Protein AF-A0A3D2SCF1-F1 (afdb_monomer_lite)

Sequence (81 aa):
STNCNLGVIKFEFDFEGPKALFSLAPPSGCSPLDVNFVNNSSDAVNYYWDFGNGATSEEETPSVTYEAPGTYTITLVVEDP

pLDDT: mean 92.34, std 10.5, range [53.28, 98.69]

Foldseek 3Di:
DDPPPDDDDDDDDDDDAKAWDKDKPPPDDDAFDKMKIATPIPQFDWKWKDFQPRDIDGDRIDIDTDHDDDDGDIDMDTHHD

Secondary structure (DSSP, 8-state):
---------------PPPB--EEEE-SS-SSSEEEEEEE--BS-SEEEEE-SSS-EE--SS-EEEE-S-S----EEEEE--

Structure (mmCIF, N/CA/C/O backbone):
data_AF-A0A3D2SCF1-F1
#
_entry.id   AF-A0A3D2SCF1-F1
#
loop_
_atom_site.group_PDB
_atom_site.id
_atom_site.type_symbol
_atom_site.label_atom_id
_atom_site.label_alt_id
_atom_site.label_comp_id
_atom_site.label_asym_id
_atom_site.label_entity_id
_atom_site.label_seq_id
_atom_site.pdbx_PDB_ins_code
_atom_site.Cartn_x
_atom_site.Cartn_y
_atom_site.Cartn_z
_atom_site.occupancy
_atom_site.B_iso_or_equiv
_atom_site.auth_seq_id
_atom_site.auth_comp_id
_atom_site.auth_asym_id
_atom_site.auth_atom_id
_atom_site.pdbx_PDB_model_num
ATOM 1 N N . SER A 1 1 ? 51.258 -8.285 -40.337 1.00 53.28 1 SER A N 1
ATOM 2 C CA . SER A 1 1 ? 50.119 -7.363 -40.192 1.00 53.28 1 SER A CA 1
ATOM 3 C C . SER A 1 1 ? 49.022 -8.129 -39.486 1.00 53.28 1 SER A C 1
ATOM 5 O O . SER A 1 1 ? 48.460 -9.035 -40.091 1.00 53.28 1 SER A O 1
ATOM 7 N N . THR A 1 2 ? 48.823 -7.886 -38.192 1.00 61.97 2 THR A N 1
ATOM 8 C CA . THR A 1 2 ? 47.839 -8.619 -37.386 1.00 61.97 2 THR A CA 1
ATOM 9 C C . THR A 1 2 ? 46.681 -7.670 -37.147 1.00 61.97 2 THR A C 1
ATOM 11 O O . THR A 1 2 ? 46.791 -6.742 -36.351 1.00 61.97 2 THR A O 1
ATOM 14 N N . ASN A 1 3 ? 45.607 -7.841 -37.912 1.00 62.78 3 ASN A N 1
ATOM 15 C CA . ASN A 1 3 ? 44.414 -7.011 -37.794 1.00 62.78 3 ASN A CA 1
ATOM 16 C C . ASN A 1 3 ? 43.689 -7.369 -36.482 1.00 62.78 3 ASN A C 1
ATOM 18 O O . ASN A 1 3 ? 42.832 -8.249 -36.464 1.00 62.78 3 ASN A O 1
ATOM 22 N N . CYS A 1 4 ? 44.052 -6.705 -35.382 1.00 61.09 4 CYS A N 1
ATOM 23 C CA . CYS A 1 4 ? 43.428 -6.835 -34.059 1.00 61.09 4 CYS A CA 1
ATOM 24 C C . CYS A 1 4 ? 42.152 -5.979 -33.946 1.00 61.09 4 CYS A C 1
ATOM 26 O O . CYS A 1 4 ? 42.044 -5.135 -33.063 1.00 61.09 4 CYS A O 1
ATOM 28 N N . ASN A 1 5 ? 41.185 -6.189 -34.843 1.00 66.38 5 ASN A N 1
ATOM 29 C CA . ASN A 1 5 ? 39.919 -5.443 -34.869 1.00 66.38 5 ASN A CA 1
ATOM 30 C C . ASN A 1 5 ? 38.750 -6.287 -34.336 1.00 66.38 5 ASN A C 1
ATOM 32 O O . ASN A 1 5 ? 37.713 -6.396 -34.987 1.00 66.38 5 ASN A O 1
ATOM 36 N N . LEU A 1 6 ? 38.917 -6.918 -33.172 1.00 69.50 6 LEU A N 1
ATOM 37 C CA . LEU A 1 6 ? 37.816 -7.601 -32.492 1.00 69.50 6 LEU A CA 1
ATOM 38 C C . LEU A 1 6 ? 37.261 -6.680 -31.407 1.00 69.50 6 LEU A C 1
ATOM 40 O O . LEU A 1 6 ? 37.886 -6.482 -30.369 1.00 69.50 6 LEU A O 1
ATOM 44 N N . GLY A 1 7 ? 36.091 -6.108 -31.671 1.00 74.56 7 GLY A N 1
ATOM 45 C CA . GLY A 1 7 ? 35.274 -5.418 -30.681 1.00 74.56 7 GLY A CA 1
ATOM 46 C C . GLY A 1 7 ? 33.987 -6.202 -30.472 1.00 74.56 7 GLY A C 1
ATOM 47 O O . GLY A 1 7 ? 33.346 -6.603 -31.442 1.00 74.56 7 GLY A O 1
ATOM 48 N N . VAL A 1 8 ? 33.614 -6.434 -29.216 1.00 79.31 8 VAL A N 1
ATOM 49 C CA . VAL A 1 8 ? 32.300 -6.978 -28.860 1.00 79.31 8 VAL A CA 1
ATOM 50 C C . VAL A 1 8 ? 31.501 -5.830 -28.267 1.00 79.31 8 VAL A C 1
ATOM 52 O O . VAL A 1 8 ? 31.956 -5.195 -27.318 1.00 79.31 8 VAL A O 1
ATOM 55 N N . ILE A 1 9 ? 30.332 -5.542 -28.835 1.00 81.81 9 ILE A N 1
ATOM 56 C CA . ILE A 1 9 ? 29.401 -4.558 -28.284 1.00 81.81 9 ILE A CA 1
ATOM 57 C C . ILE A 1 9 ? 28.268 -5.340 -27.632 1.00 81.81 9 ILE A C 1
ATOM 59 O O . ILE A 1 9 ? 27.628 -6.167 -28.280 1.00 81.81 9 ILE A O 1
ATOM 63 N N . LYS A 1 10 ? 28.054 -5.099 -26.340 1.00 83.06 10 LYS A N 1
ATOM 64 C CA . LYS A 1 10 ? 26.955 -5.675 -25.570 1.00 83.06 10 LYS A CA 1
ATOM 65 C C . LYS A 1 10 ? 25.868 -4.618 -25.416 1.00 83.06 10 LYS A C 1
ATOM 67 O O . LYS A 1 10 ? 26.167 -3.499 -25.006 1.00 83.06 10 LYS A O 1
ATOM 72 N N . PHE A 1 11 ? 24.633 -4.994 -25.722 1.00 82.31 11 PHE A N 1
ATOM 73 C CA . PHE A 1 11 ? 23.443 -4.218 -25.394 1.00 82.31 11 PHE A CA 1
ATOM 74 C C . PHE A 1 11 ? 22.607 -5.040 -24.417 1.00 82.31 11 PHE A C 1
ATOM 76 O O . PHE A 1 11 ? 22.314 -6.203 -24.693 1.00 82.31 11 PHE A O 1
ATOM 83 N N . GLU A 1 12 ? 22.261 -4.449 -23.280 1.00 85.12 12 GLU A N 1
ATOM 84 C CA . GLU A 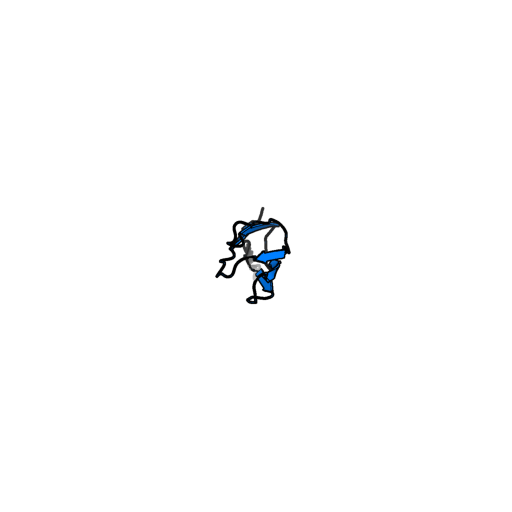1 12 ? 21.319 -5.002 -22.308 1.00 85.12 12 GLU A CA 1
ATOM 85 C C . GLU A 1 12 ? 20.218 -3.976 -22.079 1.00 85.12 12 GLU A C 1
ATOM 87 O O . GLU A 1 12 ? 20.492 -2.780 -21.985 1.00 85.12 12 GLU A O 1
ATOM 92 N N . PHE A 1 13 ? 18.986 -4.467 -22.015 1.00 80.81 13 PHE A N 1
ATOM 93 C CA . PHE A 1 13 ? 17.813 -3.686 -21.663 1.00 80.81 13 PHE A CA 1
ATOM 94 C C . PHE A 1 13 ? 17.133 -4.398 -20.500 1.00 80.81 13 PHE A C 1
ATOM 96 O O . PHE A 1 13 ? 16.933 -5.611 -20.569 1.00 80.81 13 PHE A O 1
ATOM 103 N N . ASP A 1 14 ? 16.813 -3.642 -19.458 1.00 81.25 14 ASP A N 1
ATOM 104 C CA . ASP A 1 14 ? 16.080 -4.104 -18.287 1.00 81.25 14 ASP A CA 1
ATOM 105 C C . ASP A 1 14 ? 14.837 -3.227 -18.154 1.00 81.25 14 ASP A C 1
ATOM 107 O O . ASP A 1 14 ? 14.942 -1.998 -18.146 1.00 81.25 14 ASP A O 1
ATOM 111 N N . PHE A 1 15 ? 13.671 -3.862 -18.156 1.00 76.56 15 PHE A N 1
ATOM 112 C CA . PHE A 1 15 ? 12.378 -3.196 -18.069 1.00 76.56 15 PHE A CA 1
ATOM 113 C C . PHE A 1 15 ? 11.665 -3.778 -16.853 1.00 76.56 15 PHE A C 1
ATOM 115 O O . PHE A 1 15 ? 10.943 -4.772 -16.961 1.00 76.56 15 PHE A O 1
ATOM 122 N N . GLU A 1 16 ? 11.932 -3.191 -15.688 1.00 84.25 16 GLU A N 1
ATOM 123 C CA . GLU A 1 16 ? 11.173 -3.470 -14.471 1.00 84.25 16 GLU A CA 1
ATOM 124 C C . GLU A 1 16 ? 9.747 -2.931 -14.665 1.00 84.25 16 GLU A C 1
ATOM 126 O O . GLU A 1 16 ? 9.555 -1.809 -15.131 1.00 84.25 16 GLU A O 1
ATOM 131 N N . GLY A 1 17 ? 8.749 -3.765 -14.375 1.00 89.06 17 GLY A N 1
ATOM 132 C CA . GLY A 1 17 ? 7.347 -3.349 -14.373 1.00 89.06 17 GLY A CA 1
ATOM 133 C C . GLY A 1 17 ? 6.949 -2.696 -13.045 1.00 89.06 17 GLY A C 1
ATOM 134 O O . GLY A 1 17 ? 7.716 -2.753 -12.080 1.00 89.06 17 GLY A O 1
ATOM 135 N N . PRO A 1 18 ? 5.722 -2.156 -12.951 1.00 95.06 18 PRO A N 1
ATOM 136 C CA . PRO A 1 18 ? 5.244 -1.516 -11.736 1.00 95.06 18 PRO A CA 1
ATOM 137 C C . PRO A 1 18 ? 5.260 -2.497 -10.564 1.00 95.06 18 PRO A C 1
ATOM 139 O O . PRO A 1 18 ? 4.737 -3.616 -10.643 1.00 95.06 18 PRO A O 1
ATOM 142 N N . LYS A 1 19 ? 5.828 -2.066 -9.439 1.00 95.31 19 LYS A N 1
ATOM 143 C CA . LYS A 1 19 ? 5.900 -2.863 -8.215 1.00 95.31 19 LYS A CA 1
ATOM 144 C C . LYS A 1 19 ? 5.052 -2.237 -7.125 1.00 95.31 19 LYS A C 1
ATOM 146 O O . LYS A 1 19 ? 5.459 -1.260 -6.503 1.00 95.31 19 LYS A O 1
ATOM 151 N N . ALA A 1 20 ? 3.912 -2.863 -6.841 1.00 97.19 20 ALA A N 1
ATOM 152 C CA . ALA A 1 20 ? 3.033 -2.464 -5.748 1.00 97.19 20 ALA A CA 1
ATOM 153 C C . ALA A 1 20 ? 3.739 -2.595 -4.389 1.00 97.19 20 ALA A C 1
ATOM 155 O O . ALA A 1 20 ? 4.171 -3.685 -3.998 1.00 97.19 20 ALA A O 1
ATOM 156 N N . LEU A 1 21 ? 3.812 -1.498 -3.641 1.00 97.88 21 LEU A N 1
ATOM 157 C CA . LEU A 1 21 ? 4.280 -1.491 -2.261 1.00 97.88 21 LEU A CA 1
ATOM 158 C C . LEU A 1 21 ? 3.592 -0.369 -1.490 1.00 97.88 21 LEU A C 1
ATOM 160 O O . LEU A 1 21 ? 3.446 0.741 -1.989 1.00 97.88 21 LEU A O 1
ATOM 164 N N . PHE A 1 22 ? 3.210 -0.631 -0.242 1.00 98.50 22 PHE A N 1
ATOM 165 C CA . PHE A 1 22 ? 2.679 0.406 0.631 1.00 98.50 22 PHE A CA 1
ATOM 166 C C . PHE A 1 22 ? 3.031 0.189 2.096 1.00 98.50 22 PHE A C 1
ATOM 168 O O . PHE A 1 22 ? 3.406 -0.906 2.519 1.00 98.50 22 PHE A O 1
ATOM 175 N N . SER A 1 23 ? 2.883 1.257 2.871 1.00 98.50 23 SER A N 1
ATOM 176 C CA . SER A 1 23 ? 2.904 1.231 4.328 1.00 98.50 23 SER A CA 1
ATOM 177 C C . SER A 1 23 ? 1.617 1.842 4.879 1.00 98.50 23 SER A C 1
ATOM 179 O O . SER A 1 23 ? 0.926 2.599 4.197 1.00 98.50 23 SER A O 1
ATOM 181 N N . LEU A 1 24 ? 1.275 1.475 6.114 1.00 98.44 24 LEU A N 1
ATOM 182 C CA . LEU A 1 24 ? 0.121 2.010 6.829 1.00 98.44 24 LEU A CA 1
ATOM 183 C C . LEU A 1 24 ? 0.469 2.292 8.289 1.00 98.44 24 LEU A C 1
ATOM 185 O O . LEU A 1 24 ? 1.361 1.650 8.854 1.00 98.44 24 LEU A O 1
ATOM 189 N N . ALA A 1 25 ? -0.231 3.243 8.905 1.00 97.94 25 ALA A N 1
ATOM 190 C CA . ALA A 1 25 ? -0.111 3.513 10.332 1.00 97.94 25 ALA A CA 1
ATOM 191 C C . ALA A 1 25 ? -1.375 4.180 10.911 1.00 97.94 25 ALA A C 1
ATOM 193 O O . ALA A 1 25 ? -1.882 5.126 10.304 1.00 97.94 25 ALA A O 1
ATOM 194 N N . PRO A 1 26 ? -1.834 3.766 12.110 1.00 98.25 26 PRO A N 1
ATOM 195 C CA . PRO A 1 26 ? -1.409 2.582 12.865 1.00 98.25 26 PRO A CA 1
ATOM 196 C C . PRO A 1 26 ? -1.991 1.275 12.273 1.00 98.25 26 PRO A C 1
ATOM 198 O O . PRO A 1 26 ? -3.044 1.307 11.644 1.00 98.25 26 PRO A O 1
ATOM 201 N N . PRO A 1 27 ? -1.360 0.103 12.495 1.00 96.69 27 PRO A N 1
ATOM 202 C CA . PRO A 1 27 ? -1.860 -1.181 11.979 1.00 96.69 27 PRO A CA 1
ATOM 203 C C . PRO A 1 27 ? -3.020 -1.781 12.785 1.00 96.69 27 PRO A C 1
ATOM 205 O O . PRO A 1 27 ? -3.671 -2.719 12.334 1.00 96.69 27 PRO A O 1
ATOM 208 N N . SER A 1 28 ? -3.257 -1.281 13.996 1.00 97.62 28 SER A N 1
ATOM 209 C CA . SER A 1 28 ? -4.322 -1.740 14.887 1.00 97.62 28 SER A CA 1
ATOM 210 C C . SER A 1 28 ? -4.616 -0.685 15.947 1.00 97.62 28 SER A C 1
ATOM 212 O O . SER A 1 28 ? -3.712 0.051 16.347 1.00 97.62 28 SER A O 1
ATOM 214 N N . GLY A 1 29 ? -5.839 -0.668 16.467 1.00 97.31 29 GLY A N 1
ATOM 215 C CA . GLY A 1 29 ? -6.257 0.234 17.534 1.00 97.31 29 GLY A CA 1
ATOM 216 C C . GLY A 1 29 ? -7.726 0.041 17.901 1.00 97.31 29 GLY A C 1
ATOM 217 O O . GLY A 1 29 ? -8.349 -0.943 17.501 1.00 97.31 29 GLY A O 1
ATOM 218 N N . CYS A 1 30 ? -8.265 0.969 18.689 1.00 97.56 30 CYS A N 1
ATOM 219 C CA . CYS A 1 30 ? -9.684 0.992 19.039 1.00 97.56 30 CYS A CA 1
ATOM 220 C C . CYS A 1 30 ? -10.507 1.643 17.925 1.00 97.56 30 CYS A C 1
ATOM 222 O O . CYS A 1 30 ? -10.005 2.501 17.211 1.00 97.56 30 CYS A O 1
ATOM 224 N N . SER A 1 31 ? -11.778 1.261 17.828 1.00 96.25 31 SER A N 1
ATOM 225 C CA . SER A 1 31 ? -12.748 1.922 16.953 1.00 96.25 31 SER A CA 1
ATOM 226 C C . SER A 1 31 ? -13.206 3.263 17.554 1.00 96.25 31 SER A C 1
ATOM 228 O O . SER A 1 31 ? -13.488 3.282 18.759 1.00 96.25 31 SER A O 1
ATOM 230 N N . PRO A 1 32 ? -13.359 4.340 16.759 1.00 97.62 32 PRO A N 1
ATOM 231 C CA . PRO A 1 32 ? -12.9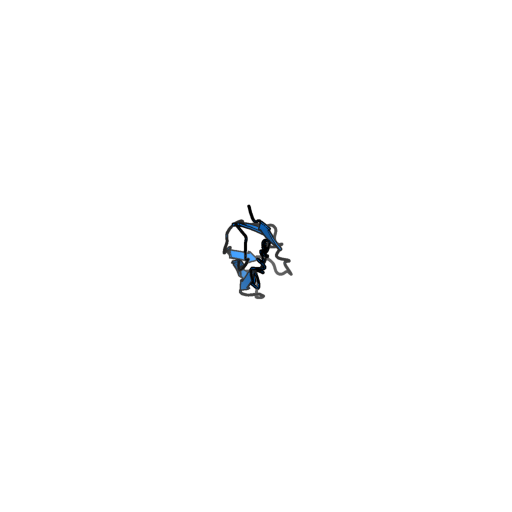46 4.448 15.360 1.00 97.62 32 PRO A CA 1
ATOM 232 C C . PRO A 1 32 ? -11.422 4.550 15.230 1.00 97.62 32 PRO A C 1
ATOM 234 O O . PRO A 1 32 ? -10.762 5.183 16.057 1.00 97.62 32 PRO A O 1
ATOM 237 N N . LEU A 1 33 ? -10.873 3.922 14.190 1.00 98.50 33 LEU A N 1
ATOM 238 C CA . LEU A 1 33 ? -9.439 3.943 13.912 1.00 98.50 33 LEU A CA 1
ATOM 239 C C . LEU A 1 33 ? -9.154 4.709 12.623 1.00 98.50 33 LEU A C 1
ATOM 241 O O . LEU A 1 33 ? -9.501 4.237 11.542 1.00 98.50 33 LEU A O 1
ATOM 245 N N . ASP A 1 34 ? -8.470 5.843 12.742 1.00 98.50 34 ASP A N 1
ATOM 246 C CA . ASP A 1 34 ? -7.936 6.578 11.597 1.00 98.50 34 ASP A CA 1
ATOM 247 C C . ASP A 1 34 ? -6.603 5.966 11.164 1.00 98.50 34 ASP A C 1
ATOM 249 O O . ASP A 1 34 ? -5.641 5.953 11.936 1.00 98.50 34 ASP A O 1
ATOM 253 N N . VAL A 1 35 ? -6.543 5.460 9.933 1.00 98.62 35 VAL A N 1
ATOM 254 C CA . VAL A 1 35 ? -5.346 4.852 9.345 1.00 98.62 35 VAL A CA 1
ATOM 255 C C . VAL A 1 35 ? -4.903 5.673 8.144 1.00 98.62 35 VAL A C 1
ATOM 257 O O . VAL A 1 35 ? -5.680 5.925 7.223 1.00 98.62 35 VAL A O 1
ATOM 260 N N . ASN A 1 36 ? -3.632 6.061 8.145 1.00 98.69 36 ASN A N 1
ATOM 261 C CA . ASN A 1 36 ? -2.987 6.704 7.008 1.00 98.69 36 ASN A CA 1
ATOM 262 C C . ASN A 1 36 ? -2.240 5.660 6.185 1.00 98.69 36 ASN A C 1
ATOM 264 O O . ASN A 1 36 ? -1.537 4.816 6.750 1.00 98.69 36 ASN A O 1
ATOM 268 N N . PHE A 1 37 ? -2.363 5.756 4.867 1.00 98.69 37 PHE A N 1
ATOM 269 C CA . PHE A 1 37 ? -1.683 4.901 3.904 1.00 98.69 37 PHE A CA 1
ATOM 270 C C . PHE A 1 37 ? -0.682 5.729 3.105 1.00 98.69 37 PHE A C 1
ATOM 272 O O . PHE A 1 37 ? -0.924 6.896 2.802 1.00 98.69 37 PHE A O 1
ATOM 279 N N . VAL A 1 38 ? 0.453 5.122 2.772 1.00 98.38 38 VAL A N 1
ATOM 280 C CA . VAL A 1 38 ? 1.474 5.731 1.917 1.00 98.38 38 VAL A CA 1
ATOM 281 C C . VAL A 1 38 ? 1.831 4.744 0.824 1.00 98.38 38 VAL A C 1
ATOM 283 O O . VAL A 1 38 ? 2.295 3.632 1.107 1.00 98.38 38 VAL A O 1
ATOM 286 N N . ASN A 1 39 ? 1.624 5.155 -0.422 1.00 97.94 39 ASN A N 1
ATOM 287 C CA . ASN A 1 39 ? 2.131 4.436 -1.572 1.00 97.94 39 ASN A CA 1
ATOM 288 C C . ASN A 1 39 ? 3.667 4.525 -1.611 1.00 97.94 39 ASN A C 1
ATOM 290 O O . ASN A 1 39 ? 4.232 5.611 -1.595 1.00 97.94 39 ASN A O 1
ATOM 294 N N . ASN A 1 40 ? 4.343 3.378 -1.643 1.00 98.00 40 ASN A N 1
ATOM 295 C CA . ASN A 1 40 ? 5.795 3.265 -1.818 1.00 98.00 40 ASN A CA 1
ATOM 296 C C . ASN A 1 40 ? 6.136 2.449 -3.078 1.00 98.00 40 ASN A C 1
ATOM 298 O O . ASN A 1 40 ? 7.204 1.837 -3.148 1.00 98.00 40 ASN A O 1
ATOM 302 N N . SER A 1 41 ? 5.198 2.358 -4.022 1.00 96.81 41 SER A N 1
ATOM 303 C CA . SER A 1 41 ? 5.361 1.597 -5.257 1.00 96.81 41 SER A CA 1
ATOM 304 C C . SER A 1 41 ? 6.447 2.213 -6.134 1.00 96.81 41 SER A C 1
ATOM 306 O O . SER A 1 41 ? 6.677 3.421 -6.094 1.00 96.81 41 SER A O 1
ATOM 308 N N . SER A 1 42 ? 7.113 1.378 -6.927 1.00 94.88 42 SER A N 1
ATOM 309 C CA . SER A 1 42 ? 8.049 1.829 -7.960 1.00 94.88 42 SER A CA 1
ATOM 310 C C . SER A 1 42 ? 7.463 1.597 -9.346 1.00 94.88 42 SER A C 1
ATOM 312 O O . SER A 1 42 ? 6.594 0.738 -9.512 1.00 94.88 42 SER A O 1
ATOM 314 N N . ASP A 1 43 ? 7.944 2.380 -10.313 1.00 93.06 43 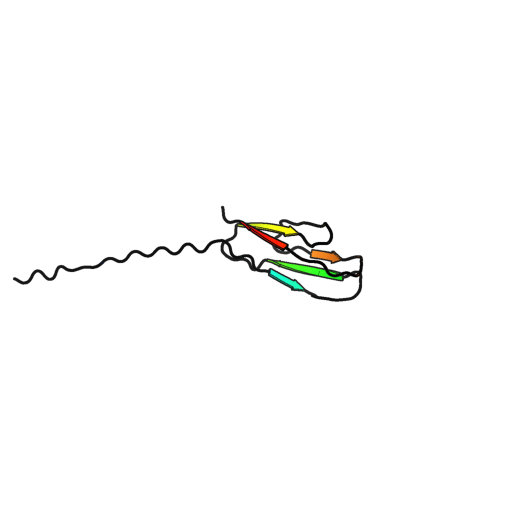ASP A N 1
ATOM 315 C CA . ASP A 1 43 ? 7.666 2.192 -11.743 1.00 93.06 43 ASP A CA 1
ATOM 316 C C . ASP A 1 43 ? 6.163 2.197 -12.072 1.00 93.06 43 ASP A C 1
ATOM 318 O O . ASP A 1 43 ? 5.699 1.448 -12.920 1.00 93.06 43 ASP A O 1
ATOM 322 N N . ALA A 1 44 ? 5.394 3.019 -11.350 1.00 93.50 44 ALA A N 1
ATOM 323 C CA . ALA A 1 44 ? 3.947 3.149 -11.479 1.00 93.50 44 ALA A CA 1
ATOM 324 C C . ALA A 1 44 ? 3.529 4.618 -11.617 1.00 93.50 44 ALA A C 1
ATOM 326 O O . ALA A 1 44 ? 4.147 5.508 -11.031 1.00 93.50 44 ALA A O 1
ATOM 327 N N . VAL A 1 45 ? 2.446 4.854 -12.359 1.00 91.81 45 VAL A N 1
ATOM 328 C CA . VAL A 1 45 ? 1.875 6.185 -12.620 1.00 91.81 45 VAL A CA 1
ATOM 329 C C . VAL A 1 45 ? 0.457 6.316 -12.067 1.00 91.81 45 VAL A C 1
ATOM 331 O O . VAL A 1 45 ? 0.099 7.390 -11.586 1.00 91.81 45 VAL A O 1
ATOM 334 N N . ASN A 1 46 ? -0.334 5.238 -12.091 1.00 95.00 46 ASN A N 1
ATOM 335 C CA . ASN A 1 46 ? -1.696 5.228 -11.553 1.00 95.00 46 ASN A CA 1
ATOM 336 C C . ASN A 1 46 ? -1.821 4.271 -10.369 1.00 95.00 46 ASN A C 1
ATOM 338 O O . ASN A 1 46 ? -1.135 3.246 -10.305 1.00 95.00 46 ASN A O 1
ATOM 342 N N . TYR A 1 47 ? -2.739 4.598 -9.458 1.00 96.56 47 TYR A N 1
ATOM 343 C CA . TYR A 1 47 ? -2.959 3.871 -8.213 1.00 96.56 47 TYR A CA 1
ATOM 344 C C . TYR A 1 47 ? -4.448 3.678 -7.970 1.00 96.56 47 TYR A C 1
ATOM 346 O O . TYR A 1 47 ? -5.240 4.597 -8.161 1.00 96.56 47 TYR A O 1
ATOM 354 N N . TYR A 1 48 ? -4.812 2.498 -7.488 1.00 98.31 48 TYR A N 1
ATOM 355 C CA . TYR A 1 48 ? -6.164 2.200 -7.055 1.00 98.31 48 TYR A CA 1
ATOM 356 C C . TYR A 1 48 ? -6.138 1.435 -5.738 1.00 98.31 48 TYR A C 1
ATOM 358 O O . TYR A 1 48 ? -5.528 0.368 -5.624 1.00 98.31 48 TYR A O 1
ATOM 366 N N . TRP A 1 49 ? -6.824 1.988 -4.748 1.00 98.69 49 TRP A N 1
ATOM 367 C CA . TRP A 1 49 ? -6.946 1.435 -3.410 1.00 98.69 49 TRP A CA 1
ATOM 368 C C . TRP A 1 49 ? -8.329 0.840 -3.179 1.00 98.69 49 TRP A C 1
ATOM 370 O O . TRP A 1 49 ? -9.339 1.487 -3.452 1.00 98.69 49 TRP A O 1
ATOM 380 N N . ASP A 1 50 ? -8.355 -0.336 -2.560 1.00 98.69 50 ASP A N 1
ATOM 381 C CA . ASP A 1 50 ? -9.515 -0.895 -1.866 1.00 98.69 50 ASP A CA 1
ATOM 382 C C . ASP A 1 50 ? -9.124 -1.135 -0.404 1.00 98.69 50 ASP A C 1
ATOM 384 O O . ASP A 1 50 ? -8.185 -1.880 -0.107 1.00 98.69 50 ASP A O 1
ATOM 388 N N . PHE A 1 51 ? -9.823 -0.480 0.520 1.00 98.50 51 PHE A N 1
ATOM 389 C CA . PHE A 1 51 ? -9.520 -0.539 1.950 1.00 98.50 51 PHE A CA 1
ATOM 390 C C . PHE A 1 51 ? -10.266 -1.665 2.684 1.00 98.50 51 PHE A C 1
ATOM 392 O O . PHE A 1 51 ? -10.155 -1.797 3.902 1.00 98.50 51 PHE A O 1
ATOM 399 N N . GLY A 1 52 ? -11.061 -2.475 1.979 1.00 98.06 52 GLY A N 1
ATOM 400 C CA . GLY A 1 52 ? -11.794 -3.612 2.539 1.00 98.06 52 GLY A CA 1
ATOM 401 C C . GLY A 1 52 ? -13.011 -3.236 3.394 1.00 98.06 52 GLY A C 1
ATOM 402 O O . GLY A 1 52 ? -13.741 -4.120 3.840 1.00 98.06 52 GLY A O 1
ATOM 403 N N . ASN A 1 53 ? -13.259 -1.942 3.622 1.00 96.94 53 ASN A N 1
ATOM 404 C CA . ASN A 1 53 ? -14.457 -1.406 4.280 1.00 96.94 53 ASN A CA 1
ATOM 405 C C . ASN A 1 53 ? -15.485 -0.836 3.278 1.00 96.94 53 ASN A C 1
ATOM 407 O O . ASN A 1 53 ? -16.474 -0.232 3.691 1.00 96.94 53 ASN A O 1
ATOM 411 N N . GLY A 1 54 ? -15.246 -1.012 1.974 1.00 97.75 54 GLY A N 1
ATOM 412 C CA . GLY A 1 54 ? -16.059 -0.460 0.888 1.00 97.75 54 GLY A CA 1
ATOM 413 C C . GLY A 1 54 ? -15.641 0.939 0.422 1.00 97.75 54 GLY A C 1
ATOM 414 O O . GLY A 1 54 ? -16.206 1.426 -0.555 1.00 97.75 54 GLY A O 1
ATOM 415 N N . ALA A 1 55 ? -14.669 1.580 1.079 1.00 98.00 55 ALA A N 1
ATOM 416 C CA . ALA A 1 55 ? -14.043 2.797 0.575 1.00 98.00 55 ALA A CA 1
ATOM 417 C C . ALA A 1 55 ? -12.927 2.465 -0.428 1.00 98.00 55 ALA A C 1
ATOM 419 O O . ALA A 1 55 ? -12.233 1.453 -0.300 1.00 98.00 55 ALA A O 1
ATOM 420 N N . THR A 1 56 ? -12.732 3.365 -1.390 1.00 98.62 56 THR A N 1
ATOM 421 C CA . THR A 1 56 ? -11.695 3.284 -2.426 1.00 98.62 56 THR A CA 1
ATOM 422 C C . THR A 1 56 ? -11.022 4.643 -2.602 1.00 98.62 56 THR A C 1
ATOM 424 O O . THR A 1 56 ? -11.607 5.666 -2.241 1.00 98.62 56 THR A O 1
ATOM 427 N N . SER A 1 57 ? -9.814 4.680 -3.164 1.00 98.56 57 SER A N 1
ATOM 428 C CA . SER A 1 57 ? -9.114 5.935 -3.479 1.00 98.56 57 SER A CA 1
ATOM 429 C C . SER A 1 57 ? -8.149 5.764 -4.652 1.00 98.56 57 SER A C 1
ATOM 431 O O . SER A 1 57 ? -7.698 4.656 -4.926 1.00 98.56 57 SER A O 1
ATOM 433 N N . GLU A 1 58 ? -7.810 6.870 -5.307 1.00 98.00 58 GLU A N 1
ATOM 434 C CA . GLU A 1 58 ? -6.734 6.972 -6.307 1.00 98.00 58 GLU A CA 1
ATOM 435 C C . GLU A 1 58 ? -5.595 7.887 -5.814 1.00 98.00 58 GLU A C 1
ATOM 437 O O . GLU A 1 58 ? -4.631 8.156 -6.527 1.00 98.00 58 GLU A O 1
ATOM 442 N N . GLU A 1 59 ? -5.693 8.389 -4.578 1.00 98.00 59 GLU A N 1
ATOM 443 C CA . GLU A 1 59 ? -4.670 9.245 -3.982 1.00 98.00 59 GLU A CA 1
ATOM 444 C C . GLU A 1 59 ? -3.393 8.455 -3.669 1.00 98.00 59 GLU A C 1
ATOM 446 O O . GLU A 1 59 ? -3.421 7.276 -3.311 1.00 98.00 59 GLU A O 1
ATOM 451 N N . GLU A 1 60 ? -2.248 9.129 -3.735 1.00 97.00 60 GLU A N 1
ATOM 452 C CA . GLU A 1 60 ? -0.956 8.539 -3.374 1.00 97.00 60 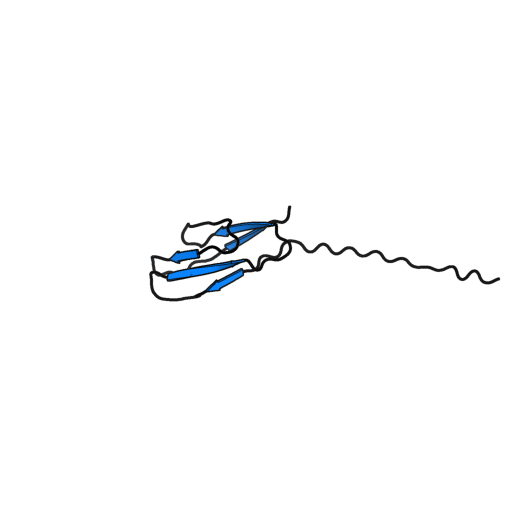GLU A CA 1
ATOM 453 C C . GLU A 1 60 ? -0.844 8.272 -1.861 1.00 97.00 60 GLU A C 1
ATOM 455 O O . GLU A 1 60 ? -0.241 7.284 -1.433 1.00 97.00 60 GLU A O 1
ATOM 460 N N . THR A 1 61 ? -1.460 9.131 -1.041 1.00 97.75 61 THR A N 1
ATOM 461 C CA . THR A 1 61 ? -1.422 9.049 0.428 1.00 97.75 61 THR A CA 1
ATOM 462 C C . THR A 1 61 ? -2.810 9.254 1.056 1.00 97.75 61 THR A C 1
ATOM 464 O O . THR A 1 61 ? -3.066 10.317 1.631 1.00 97.75 61 THR A O 1
ATOM 467 N N . PRO A 1 62 ? -3.732 8.283 0.934 1.00 98.38 62 PRO A N 1
ATOM 468 C CA . PRO A 1 62 ? -5.084 8.417 1.462 1.00 98.38 62 PRO A CA 1
ATOM 469 C C . PRO A 1 62 ? -5.156 8.184 2.979 1.00 98.38 62 PRO A C 1
ATOM 471 O O . PRO A 1 62 ? -4.350 7.457 3.571 1.00 98.38 62 PRO A O 1
ATOM 474 N N . SER A 1 63 ? -6.197 8.739 3.597 1.00 98.38 63 SER A N 1
ATOM 475 C CA . SER A 1 63 ? -6.567 8.503 4.999 1.00 98.38 63 S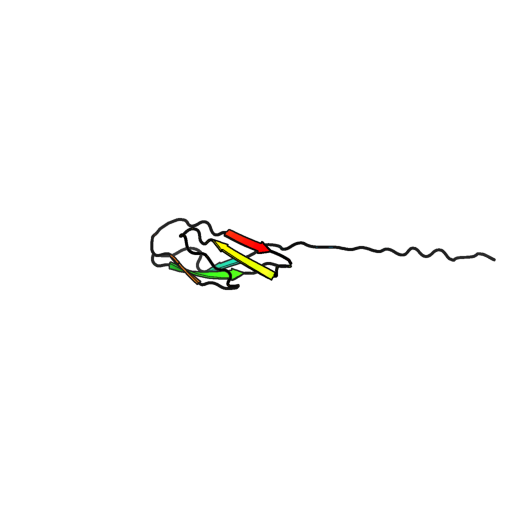ER A CA 1
ATOM 476 C C . SER A 1 63 ? -7.959 7.883 5.078 1.00 98.38 63 SER A C 1
ATOM 478 O O . SER A 1 63 ? -8.885 8.347 4.413 1.00 98.38 63 SER A O 1
ATOM 480 N N . VAL A 1 64 ? -8.125 6.844 5.901 1.00 98.50 64 VAL A N 1
ATOM 481 C CA . VAL A 1 64 ? -9.397 6.117 6.042 1.00 98.50 64 VAL A CA 1
ATOM 482 C C . VAL A 1 64 ? -9.720 5.877 7.507 1.00 98.50 64 VAL A C 1
ATOM 484 O O . VAL A 1 64 ? -8.879 5.392 8.263 1.00 98.50 64 VAL A O 1
ATOM 487 N N . THR A 1 65 ? -10.966 6.154 7.882 1.00 98.56 65 THR A N 1
ATOM 488 C CA . THR A 1 65 ? -11.504 5.859 9.211 1.00 98.56 65 THR A CA 1
ATOM 489 C C . THR A 1 65 ? -12.260 4.532 9.192 1.00 98.56 65 THR A C 1
ATOM 491 O O . THR A 1 65 ? -13.192 4.331 8.410 1.00 98.56 65 THR A O 1
ATOM 494 N N . TYR A 1 66 ? -11.880 3.612 10.076 1.00 98.44 66 TYR A N 1
ATOM 495 C CA . TYR A 1 66 ? -12.597 2.360 10.307 1.00 98.44 66 TYR A CA 1
ATOM 496 C C . TYR A 1 66 ? -13.516 2.508 11.522 1.00 98.44 66 TYR A C 1
ATOM 498 O O . TYR A 1 66 ? -13.057 2.509 12.662 1.00 98.44 66 TYR A O 1
ATOM 506 N N . GLU A 1 67 ? -14.820 2.631 11.265 1.00 98.12 67 GLU A N 1
ATOM 507 C CA . GLU A 1 67 ? -15.848 2.918 12.282 1.00 98.12 67 GLU A CA 1
ATOM 508 C C . GLU A 1 67 ? -16.250 1.701 13.126 1.00 98.12 67 GLU A C 1
ATOM 510 O O . GLU A 1 67 ? -16.700 1.846 14.267 1.00 98.12 67 GLU A O 1
ATOM 515 N N . ALA A 1 68 ? -16.089 0.492 12.580 1.00 97.75 68 ALA A N 1
ATOM 516 C CA . ALA A 1 68 ? -16.457 -0.759 13.233 1.00 97.75 68 ALA A CA 1
ATOM 517 C C . ALA A 1 68 ? -15.229 -1.654 13.486 1.00 97.75 68 ALA A C 1
ATOM 519 O O . ALA A 1 68 ? -14.372 -1.779 12.603 1.00 97.75 68 ALA A O 1
ATOM 520 N N . PRO A 1 69 ? -15.159 -2.353 14.638 1.00 97.62 69 PRO A N 1
ATOM 521 C CA . PRO A 1 69 ? -14.137 -3.366 14.874 1.00 97.62 69 PRO A CA 1
ATOM 522 C C . PRO A 1 69 ? -14.194 -4.481 13.822 1.00 97.62 69 PRO A C 1
ATOM 524 O O . PRO A 1 69 ? -15.262 -5.024 13.543 1.00 97.62 69 PRO A O 1
ATOM 527 N N . GLY A 1 70 ? -13.039 -4.860 13.279 1.00 96.75 70 GLY A N 1
ATOM 528 C CA . GLY A 1 70 ? -12.939 -5.906 12.265 1.00 96.75 70 GLY A CA 1
ATOM 529 C C . GLY A 1 70 ? -11.512 -6.092 11.761 1.00 96.75 70 GLY A C 1
ATOM 530 O O . GLY A 1 70 ? -10.606 -5.341 12.124 1.00 96.75 70 GLY A O 1
ATOM 531 N N . THR A 1 71 ? -11.314 -7.109 10.926 1.00 97.94 71 THR A N 1
ATOM 532 C CA . THR A 1 71 ? -10.084 -7.287 10.149 1.00 97.94 71 THR A CA 1
ATOM 533 C C . THR A 1 71 ? -10.386 -6.914 8.709 1.00 97.94 71 THR A C 1
ATOM 535 O O . THR A 1 71 ? -11.240 -7.535 8.082 1.00 97.94 71 THR A O 1
ATOM 538 N N . TYR A 1 72 ? -9.686 -5.903 8.207 1.00 97.88 72 TYR A N 1
ATOM 539 C CA . TYR A 1 72 ? -9.856 -5.383 6.856 1.00 97.88 72 TYR A CA 1
ATOM 540 C C . TYR A 1 72 ? -8.653 -5.785 6.004 1.00 97.88 72 TYR A C 1
ATOM 542 O O . TYR A 1 72 ? -7.510 -5.719 6.459 1.00 97.88 72 TYR A O 1
ATOM 550 N N . THR A 1 73 ? -8.912 -6.247 4.783 1.00 98.31 73 THR A N 1
ATOM 551 C CA . THR A 1 73 ? -7.871 -6.579 3.806 1.00 98.31 73 THR A CA 1
ATOM 552 C C . THR A 1 73 ? -7.713 -5.404 2.860 1.00 98.31 73 THR A C 1
ATOM 554 O O . THR A 1 73 ? -8.664 -5.039 2.179 1.00 98.31 73 THR A O 1
ATOM 557 N N . ILE A 1 74 ? -6.514 -4.826 2.830 1.00 98.44 74 ILE A N 1
ATOM 558 C CA . ILE A 1 74 ? -6.193 -3.676 1.990 1.00 98.44 74 ILE A CA 1
ATOM 559 C C . ILE A 1 74 ? -5.524 -4.162 0.708 1.00 98.44 74 ILE A C 1
ATOM 561 O O . ILE A 1 74 ? -4.581 -4.956 0.764 1.00 98.44 74 ILE A O 1
ATOM 565 N N . THR A 1 75 ? -5.998 -3.659 -0.428 1.00 98.50 75 THR A N 1
ATOM 566 C CA . THR A 1 75 ? -5.450 -3.929 -1.758 1.00 98.50 75 THR A CA 1
ATOM 567 C C . THR A 1 75 ? -4.996 -2.623 -2.396 1.00 98.50 75 THR A C 1
ATOM 569 O O . THR A 1 75 ? -5.741 -1.647 -2.413 1.00 98.50 75 THR A O 1
ATOM 572 N N . LEU A 1 76 ? -3.781 -2.629 -2.942 1.00 98.56 76 LEU A N 1
ATOM 573 C CA . LEU A 1 76 ? -3.261 -1.587 -3.820 1.00 98.56 76 LEU A CA 1
ATOM 574 C C . LEU A 1 76 ? -2.995 -2.216 -5.187 1.00 98.56 76 LEU A C 1
ATOM 576 O O . LEU A 1 76 ? -2.229 -3.177 -5.284 1.00 98.56 76 LEU A O 1
ATOM 580 N N . VAL A 1 77 ? -3.612 -1.664 -6.224 1.00 97.81 77 VAL A N 1
ATOM 581 C CA . VAL A 1 77 ? -3.293 -1.944 -7.625 1.00 97.81 77 VAL A CA 1
ATOM 582 C C . VAL A 1 77 ? -2.547 -0.740 -8.178 1.00 97.81 77 VAL A C 1
ATOM 584 O O . VAL A 1 77 ? -2.937 0.400 -7.933 1.00 97.81 77 VAL A O 1
ATOM 587 N N . VAL A 1 78 ? -1.466 -1.000 -8.904 1.00 97.06 78 VAL A N 1
ATOM 588 C CA . VAL A 1 78 ? -0.669 0.036 -9.556 1.00 97.06 78 VAL A CA 1
ATOM 589 C C . VAL A 1 78 ? -0.510 -0.275 -11.032 1.00 97.06 78 VAL A C 1
ATOM 591 O O . VAL A 1 78 ? -0.410 -1.443 -11.413 1.00 97.06 78 VAL A O 1
ATOM 594 N N . GLU A 1 79 ? -0.488 0.769 -11.847 1.00 93.62 79 GLU A N 1
ATOM 595 C CA . GLU A 1 79 ? -0.359 0.656 -13.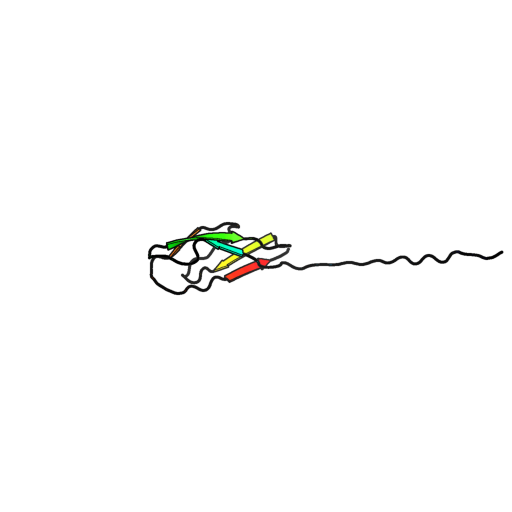296 1.00 93.62 79 GLU A CA 1
ATOM 596 C C . GLU A 1 79 ? 0.744 1.586 -13.807 1.00 93.62 79 GLU A C 1
ATOM 598 O O . GLU A 1 79 ? 0.891 2.719 -13.337 1.00 93.62 79 GLU A O 1
ATOM 603 N N . ASP A 1 80 ? 1.500 1.083 -14.778 1.00 86.31 80 ASP A N 1
ATOM 604 C CA . ASP A 1 80 ? 2.430 1.831 -15.628 1.00 86.31 80 ASP A CA 1
ATOM 605 C C . ASP A 1 80 ? 1.722 2.127 -16.979 1.00 86.31 80 ASP A C 1
ATOM 607 O O . ASP A 1 80 ? 0.810 1.368 -17.330 1.00 86.31 80 ASP A O 1
ATOM 611 N N . PRO A 1 81 ? 2.038 3.224 -17.701 1.00 77.69 81 PRO A N 1
ATOM 612 C CA . PRO A 1 81 ? 1.296 3.687 -18.882 1.00 77.69 81 PRO A CA 1
ATOM 613 C C . PRO A 1 81 ? 1.297 2.771 -20.114 1.00 77.69 81 PRO A C 1
ATOM 615 O O . PRO A 1 81 ? 2.279 2.032 -20.349 1.00 77.69 81 PRO A O 1
#

Radius of gyration: 22.35 Å; chains: 1; bounding box: 67×18×59 Å